Protein AF-A0A6L6BXZ7-F1 (afdb_monomer_lite)

Radius of gyration: 13.86 Å; chains: 1; bounding box: 34×28×35 Å

Secondary structure (DSSP, 8-state):
-----EEEEESS-HHHHHHHHHHHHT---SS--EEGGGSPPPTTPPPPPHHHHTSEEEEEEE-GGG-EEEEEE--GGGT----TTTSEE-

Sequence (90 aa):
MARVNTYLNFMGNAEEAFEFYRSVFGTEYVGEIMRIGDVPAGPGMPELTEVEKRLVMHMALPILAGHVLEGTDMVASMGHEVRIGNNTTI

Foldseek 3Di:
DDDDEKEFEAALCFVVVVVVVCVVQVWDKDDDFDFPLVDDDDPPDDDDDPSNRRWGCWIWTDHPPRYIYMYGYDDVVVVDDDDPPPRIDD

pLDDT: mean 94.59, std 4.83, range [73.94, 98.75]

Structure (mmCIF, N/CA/C/O backbone):
data_AF-A0A6L6BXZ7-F1
#
_entry.id   AF-A0A6L6BXZ7-F1
#
loop_
_atom_site.group_PDB
_atom_site.id
_atom_site.type_symbol
_atom_site.label_atom_id
_atom_site.label_alt_id
_atom_site.label_comp_id
_atom_site.label_asym_id
_atom_site.label_entity_id
_atom_site.label_seq_id
_atom_site.pdbx_PDB_ins_code
_atom_site.Cartn_x
_atom_site.Cartn_y
_atom_site.Cartn_z
_atom_site.occupancy
_atom_site.B_iso_or_equiv
_atom_site.auth_seq_id
_atom_site.auth_comp_id
_atom_site.auth_asym_id
_atom_site.auth_atom_id
_atom_site.pdbx_PDB_model_num
ATOM 1 N N . MET A 1 1 ? -17.131 -12.576 10.951 1.00 73.94 1 MET A N 1
ATOM 2 C CA . MET A 1 1 ? -18.250 -11.799 10.373 1.00 73.94 1 MET A CA 1
ATOM 3 C C . MET A 1 1 ? -17.763 -11.243 9.047 1.00 73.94 1 MET A C 1
ATOM 5 O O . MET A 1 1 ? -16.588 -10.903 8.979 1.00 73.94 1 MET A O 1
ATOM 9 N N . ALA A 1 2 ? -18.582 -11.236 7.997 1.00 84.94 2 ALA A N 1
ATOM 10 C CA . ALA A 1 2 ? -18.164 -10.666 6.716 1.00 84.94 2 ALA A CA 1
ATOM 11 C C . ALA A 1 2 ? -17.938 -9.152 6.865 1.00 84.94 2 ALA A C 1
ATOM 13 O O . ALA A 1 2 ? -18.683 -8.495 7.594 1.00 84.94 2 ALA A O 1
ATOM 14 N N . ARG A 1 3 ? -16.915 -8.619 6.196 1.00 85.50 3 ARG A N 1
ATOM 15 C CA . ARG A 1 3 ? -16.622 -7.183 6.136 1.00 85.50 3 ARG A CA 1
ATOM 16 C C . ARG A 1 3 ? -16.117 -6.812 4.746 1.00 85.50 3 ARG A C 1
ATOM 18 O O . ARG A 1 3 ? -15.651 -7.684 4.017 1.00 85.50 3 ARG A O 1
ATOM 25 N N . VAL A 1 4 ? -16.205 -5.528 4.426 1.00 89.88 4 VAL A N 1
ATOM 26 C CA . VAL A 1 4 ? -15.626 -4.923 3.223 1.00 89.88 4 VAL A CA 1
ATOM 27 C C . VAL A 1 4 ? -14.302 -4.273 3.615 1.00 89.88 4 VAL A C 1
ATOM 29 O O . VAL A 1 4 ? -14.224 -3.663 4.680 1.00 89.88 4 VAL A O 1
ATOM 32 N N . ASN A 1 5 ? -13.286 -4.405 2.767 1.00 94.62 5 ASN A N 1
ATOM 33 C CA . ASN A 1 5 ? -11.994 -3.742 2.925 1.00 94.62 5 ASN A CA 1
ATOM 34 C C . ASN A 1 5 ? -11.800 -2.791 1.741 1.00 94.62 5 ASN A C 1
ATOM 36 O O . ASN A 1 5 ? -12.339 -3.025 0.665 1.00 94.62 5 ASN A O 1
ATOM 40 N N . THR A 1 6 ? -11.043 -1.713 1.927 1.00 96.81 6 THR A N 1
ATOM 41 C CA . THR A 1 6 ? -10.688 -0.828 0.808 1.00 96.81 6 THR A CA 1
ATOM 42 C C . THR A 1 6 ? -9.271 -1.134 0.371 1.00 96.81 6 THR A C 1
ATOM 44 O O . THR A 1 6 ? -8.353 -1.015 1.176 1.00 96.81 6 THR A O 1
ATOM 47 N N . TYR A 1 7 ? -9.099 -1.481 -0.900 1.00 97.81 7 TYR A N 1
ATOM 48 C CA . TYR A 1 7 ? -7.800 -1.767 -1.493 1.00 97.81 7 TYR A CA 1
ATOM 49 C C . TYR A 1 7 ? -7.288 -0.549 -2.263 1.00 97.81 7 TYR A C 1
ATOM 51 O O . TYR A 1 7 ? -7.977 -0.029 -3.143 1.00 97.81 7 TYR A O 1
ATOM 59 N N . LEU A 1 8 ? -6.087 -0.088 -1.937 1.00 98.38 8 LEU A N 1
ATOM 60 C CA . LEU A 1 8 ? -5.452 1.093 -2.506 1.00 98.38 8 LEU A CA 1
ATOM 61 C C . LEU A 1 8 ? -4.274 0.689 -3.394 1.00 98.38 8 LEU A C 1
ATOM 63 O O . LEU A 1 8 ? -3.433 -0.120 -3.002 1.00 98.38 8 LEU A O 1
ATOM 67 N N . ASN A 1 9 ? -4.205 1.287 -4.580 1.00 98.00 9 ASN A N 1
ATOM 68 C CA . ASN A 1 9 ? -3.149 1.023 -5.552 1.00 98.00 9 ASN A CA 1
ATOM 69 C C . ASN A 1 9 ? -2.236 2.248 -5.682 1.00 98.00 9 ASN A C 1
ATOM 71 O O . ASN A 1 9 ? -2.717 3.357 -5.930 1.00 98.00 9 ASN A O 1
ATOM 75 N N . PHE A 1 10 ? -0.929 2.030 -5.550 1.00 98.06 10 PHE A N 1
ATOM 76 C CA . PHE A 1 10 ? 0.111 3.062 -5.558 1.00 98.06 10 PHE A CA 1
ATOM 77 C C . PHE A 1 10 ? 1.133 2.846 -6.678 1.00 98.06 10 PHE A C 1
ATOM 79 O O . PHE A 1 10 ? 1.166 1.791 -7.308 1.00 98.06 10 PHE A O 1
ATOM 86 N N . MET A 1 11 ? 1.972 3.855 -6.931 1.00 96.50 11 MET A N 1
ATOM 87 C CA . MET A 1 11 ? 3.111 3.758 -7.855 1.00 96.50 11 MET A CA 1
ATOM 88 C C . MET A 1 11 ? 4.427 3.795 -7.075 1.00 96.50 11 MET A C 1
ATOM 90 O O . MET A 1 11 ? 5.176 4.767 -7.149 1.00 96.50 11 MET A O 1
ATOM 94 N N . GLY A 1 12 ? 4.702 2.731 -6.320 1.00 96.50 12 GLY A N 1
ATOM 95 C CA . GLY A 1 12 ? 5.965 2.544 -5.601 1.00 96.50 12 GLY A CA 1
ATOM 96 C C . GLY A 1 12 ? 6.076 3.276 -4.269 1.00 96.50 12 GLY A C 1
ATOM 97 O O . GLY A 1 12 ? 7.180 3.417 -3.751 1.00 96.50 12 GLY A O 1
ATOM 98 N N . ASN A 1 13 ? 4.958 3.752 -3.727 1.00 97.38 13 ASN A N 1
ATOM 99 C CA . ASN A 1 13 ? 4.904 4.490 -2.470 1.00 97.38 13 ASN A CA 1
ATOM 100 C C . ASN A 1 13 ? 3.820 3.980 -1.505 1.00 97.38 13 ASN A C 1
ATOM 102 O O . ASN A 1 13 ? 3.437 4.707 -0.587 1.00 97.38 13 ASN A O 1
ATOM 106 N N . ALA A 1 14 ? 3.340 2.740 -1.674 1.00 98.38 14 ALA A N 1
ATOM 107 C CA . ALA A 1 14 ? 2.363 2.140 -0.766 1.00 98.38 14 ALA A CA 1
ATOM 108 C C . ALA A 1 14 ? 2.866 2.099 0.684 1.00 98.38 14 ALA A C 1
ATOM 110 O O . ALA A 1 14 ? 2.157 2.529 1.589 1.00 98.38 14 ALA A O 1
ATOM 111 N N . GLU A 1 15 ? 4.097 1.635 0.912 1.00 98.19 15 GLU A N 1
ATOM 112 C CA . GLU A 1 15 ? 4.660 1.514 2.263 1.00 98.19 15 GLU A CA 1
ATOM 113 C C . GLU A 1 15 ? 4.828 2.871 2.957 1.00 98.19 15 GLU A C 1
ATOM 115 O O . GLU A 1 15 ? 4.485 3.000 4.128 1.00 98.19 15 GLU A O 1
ATOM 120 N N . GLU A 1 16 ? 5.280 3.905 2.238 1.00 98.50 16 GLU A N 1
ATOM 121 C CA . GLU A 1 16 ? 5.381 5.270 2.776 1.00 98.50 16 GLU A CA 1
ATOM 122 C C . GLU A 1 16 ? 4.000 5.806 3.184 1.00 98.50 16 GLU A C 1
ATOM 124 O O . GLU A 1 16 ? 3.825 6.333 4.286 1.00 98.50 16 GLU A O 1
ATOM 129 N N . ALA A 1 17 ? 2.999 5.630 2.315 1.00 98.50 17 ALA A N 1
ATOM 130 C CA . ALA A 1 17 ? 1.633 6.051 2.591 1.00 98.50 17 ALA A CA 1
ATOM 131 C C . ALA A 1 17 ? 1.047 5.309 3.801 1.00 98.50 17 ALA A C 1
ATOM 133 O O . ALA A 1 17 ? 0.427 5.923 4.670 1.00 98.50 17 ALA A O 1
ATOM 134 N N . PHE A 1 18 ? 1.270 3.999 3.885 1.00 98.56 18 PHE A N 1
ATOM 135 C CA . PHE A 1 18 ? 0.772 3.177 4.979 1.00 98.56 18 PHE A CA 1
ATOM 136 C C . PHE A 1 18 ? 1.493 3.438 6.297 1.00 98.56 18 PHE A C 1
ATOM 138 O O . PHE A 1 18 ? 0.831 3.397 7.329 1.00 98.56 18 PHE A O 1
ATOM 145 N N . GLU A 1 19 ? 2.780 3.783 6.289 1.00 98.56 19 GLU A N 1
ATOM 146 C CA . GLU A 1 19 ? 3.477 4.195 7.508 1.00 98.56 19 GLU A CA 1
ATOM 147 C C . GLU A 1 19 ? 2.905 5.515 8.038 1.00 98.56 19 GLU A C 1
ATOM 149 O O . GLU A 1 19 ? 2.648 5.658 9.236 1.00 98.56 19 GLU A O 1
ATOM 154 N N . PHE A 1 20 ? 2.579 6.451 7.141 1.00 98.75 20 PHE A N 1
ATOM 155 C CA . PHE A 1 20 ? 1.838 7.647 7.524 1.00 98.75 20 PHE A CA 1
ATOM 156 C C . PHE A 1 20 ? 0.452 7.300 8.095 1.00 98.75 20 PHE A C 1
ATOM 158 O O . PHE A 1 20 ? 0.118 7.756 9.190 1.00 98.75 20 PHE A O 1
ATOM 165 N N . TYR A 1 21 ? -0.342 6.457 7.425 1.00 98.44 21 TYR A N 1
ATOM 166 C CA . TYR A 1 21 ? -1.665 6.050 7.923 1.00 98.44 21 TYR A CA 1
ATOM 167 C C . TYR A 1 21 ? -1.576 5.356 9.281 1.00 98.44 21 TYR A C 1
ATOM 169 O O . TYR A 1 21 ? -2.347 5.671 10.186 1.00 98.44 21 TYR A O 1
ATOM 177 N N . ARG A 1 22 ? -0.602 4.464 9.454 1.00 98.31 22 ARG A N 1
ATOM 178 C CA . ARG A 1 22 ? -0.314 3.773 10.708 1.00 98.31 22 ARG A CA 1
ATOM 179 C C . ARG A 1 22 ? -0.026 4.771 11.826 1.00 98.31 22 ARG A C 1
ATOM 181 O O . ARG A 1 22 ? -0.622 4.662 12.894 1.00 98.31 22 ARG A O 1
ATOM 188 N N . SER A 1 23 ? 0.798 5.788 11.564 1.00 98.31 23 SER A N 1
ATOM 189 C CA . SER A 1 23 ? 1.095 6.846 12.540 1.00 98.31 23 SER A CA 1
ATOM 190 C C . SER A 1 23 ? -0.141 7.667 12.939 1.00 98.31 23 SER A C 1
ATOM 192 O O . SER A 1 23 ? -0.255 8.090 14.088 1.00 98.31 23 SER A O 1
ATOM 194 N N . VAL A 1 24 ? -1.087 7.861 12.013 1.00 98.38 24 VAL A N 1
ATOM 195 C CA . VAL A 1 24 ? -2.324 8.620 12.249 1.00 98.38 24 VAL A CA 1
ATOM 196 C C . VAL A 1 24 ? -3.353 7.795 13.022 1.00 98.38 24 VAL A C 1
ATOM 198 O O . VAL A 1 24 ? -3.984 8.311 13.943 1.00 98.38 24 VAL A O 1
ATOM 201 N N . PHE A 1 25 ? -3.542 6.526 12.655 1.00 97.94 25 PHE A N 1
ATOM 202 C CA . PHE A 1 25 ? -4.540 5.652 13.277 1.00 97.94 25 PHE A CA 1
ATOM 203 C C . PHE A 1 25 ? -4.039 4.966 14.553 1.00 97.94 25 PHE A C 1
ATOM 205 O O . PHE A 1 25 ? -4.861 4.510 15.348 1.00 97.94 25 PHE A O 1
ATOM 212 N N . GLY A 1 26 ? -2.723 4.907 14.773 1.00 97.56 26 GLY A N 1
ATOM 213 C CA . GLY A 1 26 ? -2.119 4.285 15.954 1.00 97.56 26 GLY A CA 1
ATOM 214 C C . GLY A 1 26 ? -2.344 2.773 16.024 1.00 97.56 26 GLY A C 1
ATOM 215 O O . GLY A 1 26 ? -2.450 2.215 17.115 1.00 97.56 26 GLY A O 1
ATOM 216 N N . THR A 1 27 ? -2.485 2.122 14.870 1.00 97.31 27 THR A N 1
ATOM 217 C CA . THR A 1 27 ? -2.702 0.677 14.734 1.00 97.31 27 THR A CA 1
ATOM 218 C C . THR A 1 27 ? -1.450 -0.021 14.206 1.00 97.31 27 THR A C 1
ATOM 220 O O . THR A 1 27 ? -0.454 0.617 13.878 1.00 97.31 27 THR A O 1
ATOM 223 N N . GLU A 1 28 ? -1.484 -1.350 14.147 1.00 97.81 28 GLU A N 1
ATOM 224 C CA . GLU A 1 28 ? -0.386 -2.177 13.642 1.00 97.81 28 GLU A CA 1
ATOM 225 C C . GLU A 1 28 ? -0.810 -2.917 12.374 1.00 97.81 28 GLU A C 1
ATOM 227 O O . GLU A 1 28 ? -1.996 -3.203 12.183 1.00 97.81 28 GLU A O 1
ATOM 232 N N . TYR A 1 29 ? 0.157 -3.249 11.517 1.00 98.19 29 TYR A N 1
ATOM 233 C CA . TYR A 1 29 ? -0.116 -4.038 10.319 1.00 98.19 29 TYR A CA 1
ATOM 234 C C . TYR A 1 29 ? -0.658 -5.427 10.666 1.00 98.19 29 TYR A C 1
ATOM 236 O O . TYR A 1 29 ? -0.282 -6.051 11.662 1.00 98.19 29 TYR A O 1
ATOM 244 N N . VAL A 1 30 ? -1.540 -5.936 9.806 1.00 96.81 30 VAL A N 1
ATOM 245 C CA . VAL A 1 30 ? -1.965 -7.334 9.857 1.00 96.81 30 VAL A CA 1
ATOM 246 C C . VAL A 1 30 ? -0.907 -8.177 9.154 1.00 96.81 30 VAL A C 1
ATOM 248 O O . VAL A 1 30 ? -0.914 -8.300 7.933 1.00 96.81 30 VAL A O 1
ATOM 251 N N . GLY A 1 31 ? -0.015 -8.775 9.940 1.00 95.75 31 GLY A N 1
ATOM 252 C CA . GLY A 1 31 ? 1.065 -9.613 9.419 1.00 95.75 31 GLY A CA 1
ATOM 253 C C . GLY A 1 31 ? 2.223 -8.806 8.830 1.00 95.75 31 GLY A C 1
ATOM 254 O O . GLY A 1 31 ? 2.402 -7.628 9.133 1.00 95.75 31 GLY A O 1
ATOM 255 N N . GLU A 1 32 ? 3.038 -9.479 8.023 1.00 96.44 32 GLU A N 1
ATOM 256 C CA . GLU A 1 32 ? 4.215 -8.893 7.382 1.00 96.44 32 GLU A CA 1
ATOM 257 C C . GLU A 1 32 ? 3.854 -8.228 6.046 1.00 96.44 32 GLU A C 1
ATOM 259 O O . GLU A 1 32 ? 2.894 -8.614 5.375 1.00 96.44 32 GLU A O 1
ATOM 264 N N . ILE A 1 33 ? 4.646 -7.231 5.645 1.00 97.75 33 ILE A N 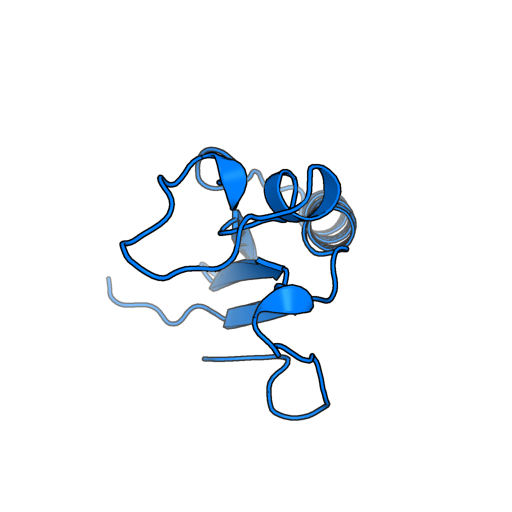1
ATOM 265 C CA . ILE A 1 33 ? 4.537 -6.618 4.317 1.00 97.75 33 ILE A CA 1
ATOM 266 C C . ILE A 1 33 ? 5.052 -7.626 3.294 1.00 97.75 33 ILE A C 1
ATOM 268 O O . ILE A 1 33 ? 6.243 -7.931 3.280 1.00 97.75 33 ILE A O 1
ATOM 272 N N . MET A 1 34 ? 4.172 -8.104 2.416 1.00 97.94 34 MET A N 1
ATOM 273 C CA . MET A 1 34 ? 4.568 -8.996 1.331 1.00 97.94 34 MET A CA 1
ATOM 274 C C . MET A 1 34 ? 5.141 -8.179 0.176 1.00 97.94 34 MET A C 1
ATOM 276 O O . MET A 1 34 ? 4.512 -7.216 -0.273 1.00 97.94 34 MET A O 1
ATOM 280 N N . ARG A 1 35 ? 6.309 -8.567 -0.335 1.00 97.56 35 ARG A N 1
ATOM 281 C CA . ARG A 1 35 ? 6.973 -7.921 -1.471 1.00 97.56 35 ARG A CA 1
ATOM 282 C C . ARG A 1 35 ? 6.726 -8.687 -2.757 1.00 97.56 35 ARG A C 1
ATOM 284 O O . ARG A 1 35 ? 6.552 -9.902 -2.751 1.00 97.56 35 ARG A O 1
ATOM 291 N N . ILE A 1 36 ? 6.766 -7.981 -3.885 1.00 95.62 36 ILE A N 1
ATOM 292 C CA . ILE A 1 36 ? 6.648 -8.618 -5.204 1.00 95.62 36 ILE A CA 1
ATOM 293 C C . ILE A 1 36 ? 7.773 -9.651 -5.405 1.00 95.62 36 ILE A C 1
ATOM 295 O O . ILE A 1 36 ? 7.538 -10.719 -5.962 1.00 95.62 36 ILE A O 1
ATOM 299 N N . GLY A 1 37 ? 8.983 -9.363 -4.914 1.00 94.88 37 GLY A N 1
ATOM 300 C CA . GLY A 1 37 ? 10.133 -10.263 -5.010 1.00 94.88 37 GLY A CA 1
ATOM 301 C C . GLY A 1 37 ? 10.044 -11.534 -4.158 1.00 94.88 37 GLY A C 1
ATOM 302 O O . GLY A 1 37 ? 10.817 -12.457 -4.404 1.00 94.88 37 GLY A O 1
ATOM 303 N N . ASP A 1 38 ? 9.114 -11.606 -3.199 1.00 93.88 38 ASP A N 1
ATOM 304 C CA . ASP A 1 38 ? 8.925 -12.796 -2.356 1.00 93.88 38 ASP A CA 1
ATOM 305 C C . ASP A 1 38 ? 8.211 -13.923 -3.116 1.00 93.88 38 ASP A C 1
ATOM 307 O O . ASP A 1 38 ? 8.271 -15.092 -2.724 1.00 93.88 38 ASP A O 1
ATOM 311 N N . VAL A 1 39 ? 7.537 -13.587 -4.222 1.00 89.12 39 VAL A N 1
ATOM 312 C CA . VAL A 1 39 ? 6.806 -14.545 -5.050 1.00 89.12 39 VAL A CA 1
ATOM 313 C C . VAL A 1 39 ? 7.658 -14.961 -6.252 1.00 89.12 39 VAL A C 1
ATOM 315 O O . VAL A 1 39 ? 8.139 -14.105 -6.997 1.00 89.12 39 VAL A O 1
ATOM 318 N N . PRO A 1 40 ? 7.832 -16.275 -6.498 1.00 86.69 40 PRO A N 1
ATOM 319 C CA . PRO A 1 40 ? 8.536 -16.755 -7.679 1.0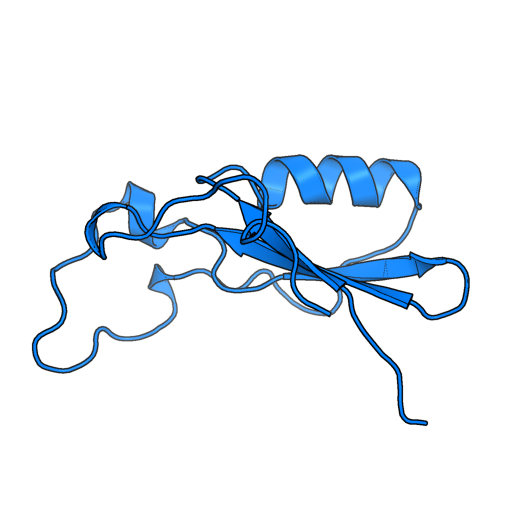0 86.69 40 PRO A CA 1
ATOM 320 C C . PRO A 1 40 ? 7.891 -16.250 -8.973 1.00 86.69 40 PRO A C 1
ATOM 322 O O . PRO A 1 40 ? 6.669 -16.299 -9.131 1.00 86.69 40 PRO A O 1
ATOM 325 N N . ALA A 1 41 ? 8.717 -15.829 -9.931 1.00 84.50 41 ALA A N 1
ATOM 326 C CA . ALA A 1 41 ? 8.234 -15.438 -11.249 1.00 84.50 41 ALA A CA 1
ATOM 327 C C . A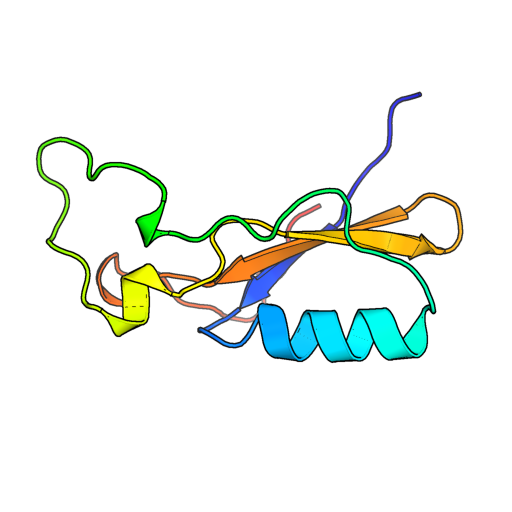LA A 1 41 ? 7.538 -16.620 -11.949 1.00 84.50 41 ALA A C 1
ATOM 329 O O . ALA A 1 41 ? 8.072 -17.731 -12.020 1.00 84.50 41 ALA A O 1
ATOM 330 N N . GLY A 1 42 ? 6.338 -16.373 -12.479 1.00 83.38 42 GLY A N 1
ATOM 331 C CA . GLY A 1 42 ? 5.604 -17.352 -13.277 1.00 83.38 42 GLY A CA 1
ATOM 332 C C . GLY A 1 42 ? 6.244 -17.582 -14.657 1.00 83.38 42 GLY A C 1
ATOM 333 O O . GLY A 1 42 ? 6.967 -16.714 -15.156 1.00 83.38 42 GLY A O 1
ATOM 334 N N . PRO A 1 43 ? 5.970 -18.721 -15.321 1.00 86.12 43 PRO A N 1
ATOM 335 C CA . PRO A 1 43 ? 6.464 -18.980 -16.672 1.00 86.12 43 PRO A CA 1
ATOM 336 C C . PRO A 1 43 ? 6.052 -17.872 -17.651 1.00 86.12 43 PRO A C 1
ATOM 338 O O . PRO A 1 43 ? 4.870 -17.558 -17.770 1.00 86.12 43 PRO A O 1
ATOM 341 N N . GLY A 1 44 ? 7.020 -17.297 -18.370 1.00 82.62 44 GLY A N 1
ATOM 342 C CA . GLY A 1 44 ? 6.775 -16.248 -19.367 1.00 82.62 44 GLY A CA 1
ATOM 343 C C . GLY A 1 44 ? 6.617 -14.830 -18.807 1.00 82.62 44 GLY A C 1
ATOM 344 O O . GLY A 1 44 ? 6.373 -13.913 -19.588 1.00 82.62 44 GLY A O 1
ATOM 345 N N . MET A 1 45 ? 6.775 -14.632 -17.494 1.00 82.19 45 MET A N 1
ATOM 346 C CA . MET A 1 45 ? 6.819 -13.290 -16.911 1.00 82.19 45 MET A CA 1
ATOM 347 C C . MET A 1 45 ? 8.155 -12.593 -17.212 1.00 82.19 45 MET A C 1
ATOM 349 O O . MET A 1 45 ? 9.194 -13.260 -17.244 1.00 82.19 45 MET A O 1
ATOM 353 N N . PRO A 1 46 ? 8.150 -11.262 -17.416 1.00 83.75 46 PRO A N 1
ATOM 354 C CA . PRO A 1 46 ? 9.381 -10.492 -17.532 1.00 83.75 46 PRO A CA 1
ATOM 355 C C . PRO A 1 46 ? 10.196 -10.569 -16.235 1.00 83.75 46 PRO A C 1
ATOM 357 O O . PRO A 1 46 ? 9.649 -10.711 -15.140 1.00 83.75 46 PRO A O 1
ATOM 360 N N . GLU A 1 47 ? 11.519 -10.464 -16.363 1.00 88.62 47 GLU A N 1
ATOM 361 C CA . GLU A 1 47 ? 12.397 -10.360 -15.202 1.00 88.62 47 GLU A CA 1
ATOM 362 C C . GLU A 1 47 ? 12.177 -9.013 -14.506 1.00 88.62 47 GLU A C 1
ATOM 364 O O . GLU A 1 47 ? 12.243 -7.956 -15.134 1.00 88.62 47 GLU A O 1
ATOM 369 N N . LEU A 1 48 ? 11.915 -9.065 -13.201 1.00 91.88 48 LEU A N 1
ATOM 370 C CA . LEU A 1 48 ? 11.715 -7.876 -12.384 1.00 91.88 48 LEU A CA 1
ATOM 371 C C . LEU A 1 48 ? 13.052 -7.246 -12.005 1.00 91.88 48 LEU A C 1
ATOM 373 O O . LEU A 1 48 ? 13.990 -7.934 -11.592 1.00 91.88 48 LEU A O 1
ATOM 377 N N . THR A 1 49 ? 13.109 -5.920 -12.057 1.00 94.12 49 THR A N 1
ATOM 378 C CA . THR A 1 49 ? 14.255 -5.164 -11.544 1.00 94.12 49 THR A CA 1
ATOM 379 C C . THR A 1 49 ? 14.362 -5.274 -10.018 1.00 94.12 49 THR A C 1
ATOM 381 O O . THR A 1 49 ? 13.386 -5.541 -9.319 1.00 94.12 49 THR A O 1
ATOM 384 N N . GLU A 1 50 ? 15.540 -4.984 -9.457 1.00 94.38 50 GLU A N 1
ATOM 385 C CA . GLU A 1 50 ? 15.723 -4.931 -7.996 1.00 94.38 50 GLU A CA 1
ATOM 386 C C . GLU A 1 50 ? 14.813 -3.900 -7.312 1.00 94.38 50 GLU A C 1
ATOM 388 O O . GLU A 1 50 ? 14.463 -4.058 -6.144 1.00 94.38 50 GLU A O 1
ATOM 393 N N . VAL A 1 51 ? 14.431 -2.835 -8.024 1.00 94.88 51 VAL A N 1
ATOM 394 C CA . VAL A 1 51 ? 13.457 -1.853 -7.530 1.00 94.88 51 VAL A CA 1
ATOM 395 C C . VAL A 1 51 ? 12.071 -2.485 -7.459 1.00 94.88 51 VAL A C 1
ATOM 397 O O . VAL A 1 51 ? 11.427 -2.408 -6.418 1.00 94.88 51 VAL A O 1
ATOM 400 N N . GLU A 1 52 ? 11.644 -3.164 -8.523 1.00 95.56 52 GLU A N 1
ATOM 401 C CA . GLU A 1 52 ? 10.327 -3.802 -8.590 1.00 95.56 52 GLU A CA 1
ATOM 402 C C . GLU A 1 52 ? 10.172 -4.942 -7.587 1.00 95.56 52 GLU A C 1
ATOM 404 O O . GLU A 1 52 ? 9.112 -5.092 -6.992 1.00 95.56 52 GLU A O 1
ATOM 409 N N . LYS A 1 53 ? 11.245 -5.689 -7.312 1.00 95.88 53 LYS A N 1
ATOM 410 C CA . LYS A 1 53 ? 11.244 -6.729 -6.273 1.00 95.88 53 LYS A CA 1
ATOM 411 C C . LYS A 1 53 ? 10.949 -6.183 -4.873 1.00 95.88 53 LYS A C 1
ATOM 413 O O . LYS A 1 53 ? 10.423 -6.925 -4.050 1.00 95.88 53 LYS A O 1
ATOM 418 N N . ARG A 1 54 ? 11.265 -4.911 -4.593 1.00 97.19 54 ARG A N 1
ATOM 419 C CA . ARG A 1 54 ? 11.004 -4.260 -3.293 1.00 97.19 54 ARG A CA 1
ATOM 420 C C . ARG A 1 54 ? 9.623 -3.611 -3.189 1.00 97.19 54 ARG A C 1
ATOM 422 O O . ARG A 1 54 ? 9.258 -3.163 -2.101 1.00 97.19 54 ARG A O 1
ATOM 429 N N . LEU A 1 55 ? 8.867 -3.553 -4.283 1.00 97.81 55 LEU A N 1
ATOM 430 C CA . LEU A 1 55 ? 7.508 -3.017 -4.280 1.00 97.81 55 LEU A CA 1
ATOM 431 C C . LEU A 1 55 ? 6.601 -3.846 -3.370 1.00 97.81 55 LEU A C 1
ATOM 433 O O . LEU A 1 55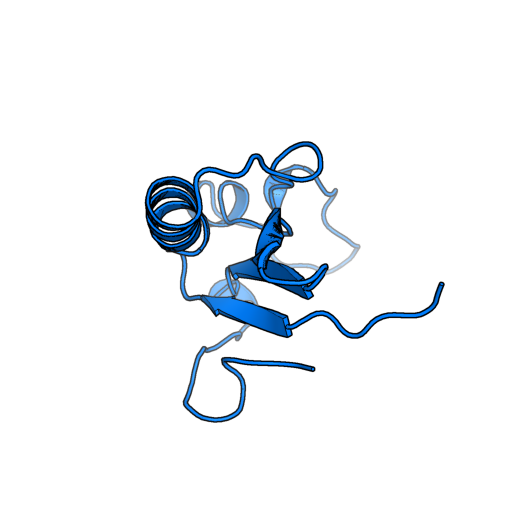 ? 6.784 -5.061 -3.225 1.00 97.81 55 LEU A O 1
ATOM 437 N N . VAL A 1 56 ? 5.625 -3.185 -2.749 1.00 98.38 56 VAL A N 1
ATOM 438 C CA . VAL A 1 56 ? 4.631 -3.856 -1.912 1.00 98.38 56 VAL A CA 1
ATOM 439 C C . VAL A 1 56 ? 3.707 -4.677 -2.803 1.00 98.38 56 VAL A C 1
ATOM 441 O O . VAL A 1 56 ? 2.987 -4.131 -3.630 1.00 98.38 56 VAL A O 1
ATOM 444 N N . MET A 1 57 ? 3.671 -5.991 -2.606 1.00 97.25 57 MET A N 1
ATOM 445 C CA . MET A 1 57 ? 2.634 -6.837 -3.193 1.00 97.25 57 MET A CA 1
ATOM 446 C C . MET A 1 57 ? 1.332 -6.707 -2.407 1.00 97.25 57 MET A C 1
ATOM 448 O O . MET A 1 57 ? 0.266 -6.533 -2.996 1.00 97.25 57 MET A O 1
ATOM 452 N N . HIS A 1 58 ? 1.416 -6.781 -1.080 1.00 97.94 58 HIS A N 1
ATOM 453 C CA . HIS A 1 58 ? 0.261 -6.662 -0.206 1.00 97.94 58 HIS A CA 1
ATOM 454 C C . HIS A 1 58 ? 0.673 -6.190 1.184 1.00 97.94 58 HIS A C 1
ATOM 456 O O . HI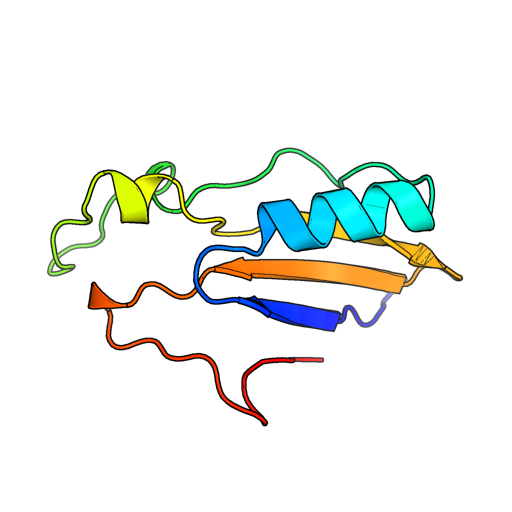S A 1 58 ? 1.646 -6.680 1.761 1.00 97.94 58 HIS A O 1
ATOM 462 N N . MET A 1 59 ? -0.129 -5.297 1.745 1.00 98.19 59 MET A N 1
ATOM 463 C CA . MET A 1 59 ? -0.113 -4.951 3.158 1.00 98.19 59 MET A CA 1
ATOM 464 C C . MET A 1 59 ? -1.525 -4.613 3.622 1.00 98.19 59 MET A C 1
ATOM 466 O O . MET A 1 59 ? -2.357 -4.192 2.819 1.00 98.19 59 MET A O 1
ATOM 470 N N . ALA A 1 60 ? -1.785 -4.776 4.915 1.00 98.19 60 ALA A N 1
ATOM 471 C CA . ALA A 1 60 ? -3.095 -4.545 5.502 1.00 98.19 60 ALA A CA 1
ATOM 472 C C . ALA A 1 60 ? -2.967 -3.787 6.827 1.00 98.19 60 ALA A C 1
ATOM 474 O O . ALA A 1 60 ? -2.168 -4.151 7.688 1.00 98.19 60 ALA A O 1
ATOM 475 N N . LEU A 1 61 ? -3.774 -2.743 6.998 1.00 98.50 61 LEU A N 1
ATOM 476 C CA . LEU A 1 61 ? -3.781 -1.869 8.165 1.00 98.50 61 LEU A CA 1
ATOM 477 C C . LEU A 1 61 ? -5.218 -1.705 8.685 1.00 98.50 61 LEU A C 1
ATOM 479 O O . LEU A 1 61 ? -6.061 -1.121 7.995 1.00 98.50 61 LEU A O 1
ATOM 483 N N . PRO A 1 62 ? -5.531 -2.190 9.898 1.00 97.31 62 PRO A N 1
ATOM 484 C CA . PRO A 1 62 ? -6.787 -1.882 10.562 1.00 97.31 62 PRO A CA 1
ATOM 485 C C . PRO A 1 62 ? -6.876 -0.394 10.851 1.00 97.31 62 PRO A C 1
ATOM 487 O O . PRO A 1 62 ? -5.915 0.212 11.316 1.00 97.31 62 PRO A O 1
ATOM 490 N N . ILE A 1 63 ? -8.042 0.185 10.601 1.00 96.19 63 ILE A N 1
ATOM 491 C CA . ILE A 1 63 ? -8.327 1.577 10.935 1.00 96.19 63 ILE A CA 1
ATOM 492 C C . ILE A 1 63 ? -9.518 1.627 11.904 1.00 96.19 63 ILE A C 1
ATOM 494 O O . ILE A 1 63 ? -9.598 0.852 12.857 1.00 96.19 63 ILE A O 1
ATOM 498 N N . LEU A 1 64 ? -10.456 2.545 11.695 1.00 94.38 64 LEU A N 1
ATOM 499 C CA . LEU A 1 64 ? -11.611 2.749 12.557 1.00 94.38 64 LEU A CA 1
ATOM 500 C C . LEU A 1 64 ? -12.736 1.737 12.287 1.00 94.38 64 LEU A C 1
ATOM 502 O O . LEU A 1 64 ? -12.922 1.262 11.168 1.00 94.38 64 LEU A O 1
ATOM 506 N N . ALA A 1 65 ? -13.525 1.451 13.327 1.00 93.50 65 ALA A N 1
ATOM 507 C CA . ALA A 1 65 ? -14.782 0.695 13.252 1.00 93.50 65 ALA A CA 1
ATOM 508 C C . ALA A 1 65 ? -14.691 -0.686 12.560 1.00 93.50 65 ALA A C 1
ATOM 510 O O . ALA A 1 65 ? -15.656 -1.153 11.959 1.00 93.50 65 ALA A O 1
ATOM 511 N N . GLY A 1 66 ? -13.537 -1.357 12.660 1.00 91.69 66 GLY A N 1
ATOM 512 C CA . GLY A 1 66 ? -13.322 -2.694 12.092 1.00 91.69 66 GLY A CA 1
ATOM 513 C C . GLY A 1 66 ? -13.008 -2.721 10.591 1.00 91.69 66 GLY A C 1
ATOM 514 O O . GLY A 1 66 ? -12.835 -3.815 10.039 1.00 91.69 66 GLY A O 1
ATOM 515 N N . HIS A 1 67 ? -12.898 -1.551 9.950 1.00 95.44 67 HIS A N 1
ATOM 516 C CA . HIS A 1 67 ? -12.463 -1.412 8.559 1.00 95.44 67 HIS A CA 1
ATOM 517 C C . HIS A 1 67 ? -10.958 -1.651 8.427 1.00 95.44 67 HIS A C 1
ATOM 519 O O . HIS A 1 67 ? -10.187 -1.335 9.337 1.00 95.44 67 HIS A O 1
ATOM 525 N N . VAL A 1 68 ? -10.537 -2.198 7.289 1.00 96.94 68 VAL A N 1
ATOM 526 C CA . VAL A 1 68 ? -9.122 -2.404 6.961 1.00 96.94 68 VAL A CA 1
ATOM 527 C C . VAL A 1 68 ? -8.819 -1.752 5.624 1.00 96.94 68 VAL A C 1
ATOM 529 O O . VAL A 1 68 ? -9.551 -1.933 4.647 1.00 96.94 68 VAL A O 1
ATOM 532 N N . LEU A 1 69 ? -7.733 -0.984 5.610 1.00 97.88 69 LEU A N 1
ATOM 533 C CA . LEU A 1 69 ? -7.087 -0.551 4.384 1.00 97.88 69 LEU A CA 1
ATOM 534 C C . LEU A 1 69 ? -6.109 -1.632 3.951 1.00 97.88 69 LEU A C 1
ATOM 536 O O . LEU A 1 69 ? -5.326 -2.124 4.759 1.00 97.88 69 LEU A O 1
ATOM 540 N N . GLU A 1 70 ? -6.148 -1.977 2.679 1.00 98.19 70 GLU A N 1
ATOM 541 C CA . GLU A 1 70 ? -5.208 -2.887 2.040 1.00 98.19 70 GLU A CA 1
ATOM 542 C C . GLU A 1 70 ? -4.486 -2.137 0.926 1.00 98.19 70 GLU A C 1
ATOM 544 O O . GLU A 1 70 ? -5.021 -1.168 0.382 1.00 98.19 70 GLU A O 1
ATOM 549 N N . GLY A 1 71 ? -3.247 -2.515 0.634 1.00 98.06 71 GLY A N 1
ATOM 550 C CA . GLY A 1 71 ? -2.384 -1.736 -0.247 1.00 98.06 71 GLY A CA 1
ATOM 551 C C . GLY A 1 71 ? -1.475 -2.591 -1.113 1.00 98.06 71 GLY A C 1
ATOM 552 O O . GLY A 1 71 ? -0.996 -3.637 -0.675 1.00 98.06 71 GLY A O 1
ATOM 553 N N . THR A 1 72 ? -1.223 -2.125 -2.335 1.00 98.31 72 THR A N 1
ATOM 554 C CA . THR A 1 72 ? -0.213 -2.674 -3.250 1.00 98.31 72 THR A CA 1
ATOM 555 C C . THR A 1 72 ? 0.437 -1.564 -4.067 1.00 98.31 72 THR A C 1
ATOM 557 O O . THR A 1 72 ? -0.159 -0.509 -4.307 1.00 98.31 72 THR A O 1
ATOM 560 N N . ASP A 1 73 ? 1.646 -1.835 -4.536 1.00 98.06 73 ASP A N 1
ATOM 561 C CA . ASP A 1 73 ? 2.327 -1.062 -5.555 1.00 98.06 73 ASP A CA 1
ATOM 562 C C . ASP A 1 73 ? 2.157 -1.718 -6.928 1.00 98.06 73 ASP A C 1
ATOM 564 O O . ASP A 1 73 ? 2.368 -2.915 -7.129 1.00 98.06 73 ASP A O 1
ATOM 568 N N . MET A 1 74 ? 1.815 -0.897 -7.911 1.00 96.06 74 MET A N 1
ATOM 569 C CA . MET A 1 74 ? 1.705 -1.301 -9.303 1.00 96.06 74 MET A CA 1
ATOM 570 C C . MET A 1 74 ? 3.090 -1.446 -9.949 1.00 96.06 74 MET A C 1
ATOM 572 O O . MET A 1 74 ? 3.969 -0.599 -9.785 1.00 96.06 74 MET A O 1
ATOM 576 N N . VAL A 1 75 ? 3.274 -2.518 -10.725 1.00 94.44 75 VAL A N 1
ATOM 577 C CA . VAL A 1 75 ? 4.540 -2.849 -11.391 1.00 94.44 75 VAL A CA 1
ATOM 578 C C . VAL A 1 75 ? 4.551 -2.278 -12.809 1.00 94.44 75 VAL A C 1
ATOM 580 O O . VAL A 1 75 ? 3.885 -2.789 -13.711 1.00 94.44 75 VAL A O 1
ATOM 583 N N . ALA A 1 76 ? 5.323 -1.211 -13.022 1.00 92.50 76 ALA A N 1
ATOM 584 C CA . ALA A 1 76 ? 5.350 -0.488 -14.293 1.00 92.50 76 ALA A CA 1
ATOM 585 C C . ALA A 1 76 ? 5.810 -1.356 -15.482 1.00 92.50 76 ALA A C 1
ATOM 587 O O . ALA A 1 76 ? 5.237 -1.244 -16.565 1.00 92.50 76 ALA A O 1
ATOM 588 N N . SER A 1 77 ? 6.788 -2.259 -15.301 1.00 91.12 77 SER A N 1
ATOM 589 C CA . SER A 1 77 ? 7.224 -3.175 -16.375 1.00 91.12 77 SER A CA 1
ATOM 590 C C . SER A 1 77 ? 6.140 -4.158 -16.825 1.00 91.12 77 SER A C 1
ATOM 592 O O . SER A 1 77 ? 6.190 -4.650 -17.951 1.00 91.12 77 SER A O 1
ATOM 594 N N . MET A 1 78 ? 5.128 -4.401 -15.987 1.00 90.25 78 MET A N 1
ATOM 595 C CA . MET A 1 78 ? 3.950 -5.204 -16.326 1.00 90.25 78 MET A CA 1
ATOM 596 C C . MET A 1 78 ? 2.850 -4.380 -17.017 1.00 90.25 78 MET A C 1
ATOM 598 O O . MET A 1 78 ? 1.755 -4.883 -17.259 1.00 90.25 78 MET A O 1
ATOM 602 N N . GLY A 1 79 ? 3.121 -3.111 -17.342 1.00 92.38 79 GLY A N 1
ATOM 603 C CA . GLY A 1 79 ? 2.163 -2.202 -17.970 1.00 92.38 79 GLY A CA 1
ATOM 604 C C . GLY A 1 79 ? 1.108 -1.660 -17.008 1.00 92.38 79 GLY A C 1
ATOM 605 O O . GLY A 1 79 ? 0.090 -1.135 -17.458 1.00 92.38 79 GLY A O 1
ATOM 606 N N . HIS A 1 80 ? 1.315 -1.798 -15.696 1.00 94.25 80 HIS A N 1
ATOM 607 C CA . HIS A 1 80 ? 0.399 -1.239 -14.713 1.00 94.25 80 HIS A CA 1
ATOM 608 C C . HIS A 1 80 ? 0.575 0.278 -14.599 1.00 94.25 80 HIS A C 1
ATOM 610 O O . HIS A 1 80 ? 1.681 0.812 -14.681 1.00 94.25 80 HIS A O 1
ATOM 616 N N . GLU A 1 81 ? -0.533 0.963 -14.342 1.00 95.50 81 GLU A N 1
ATOM 617 C CA . GLU A 1 81 ? -0.578 2.400 -14.100 1.00 95.50 81 GLU A CA 1
ATOM 618 C C . GLU A 1 81 ? -1.604 2.708 -13.009 1.00 95.50 81 GLU A C 1
ATOM 620 O O . GLU A 1 81 ? -2.653 2.062 -12.929 1.00 95.50 81 GLU A O 1
ATOM 625 N N . VAL A 1 82 ? -1.332 3.724 -12.191 1.00 95.50 82 VAL A N 1
ATOM 626 C CA . VAL A 1 82 ? -2.327 4.291 -11.275 1.00 95.50 82 VAL A CA 1
ATOM 627 C C . VAL A 1 82 ? -2.910 5.556 -11.888 1.00 95.50 82 VAL A C 1
ATOM 629 O O . VAL A 1 82 ? -2.192 6.479 -12.267 1.00 95.50 82 VAL A O 1
ATOM 632 N N . ARG A 1 83 ? -4.237 5.607 -11.952 1.00 95.44 83 ARG A N 1
ATOM 633 C CA . ARG A 1 83 ? -5.040 6.737 -12.416 1.00 95.44 83 ARG A CA 1
ATOM 634 C C . ARG A 1 83 ? -6.303 6.858 -11.573 1.00 95.44 83 ARG A C 1
ATOM 636 O O . ARG A 1 83 ? -6.738 5.908 -10.922 1.00 95.44 83 ARG A O 1
ATOM 643 N N . ILE A 1 84 ? -6.932 8.029 -11.612 1.00 94.88 84 ILE A N 1
ATOM 644 C CA . ILE A 1 84 ? -8.232 8.218 -10.961 1.00 94.88 84 ILE A CA 1
ATOM 645 C C . ILE A 1 84 ? -9.215 7.185 -11.528 1.00 94.88 84 ILE A C 1
ATOM 647 O O . ILE A 1 84 ? -9.414 7.107 -12.740 1.00 94.88 84 ILE A O 1
ATOM 651 N N . GLY A 1 85 ? -9.798 6.383 -10.637 1.00 94.75 85 GLY A N 1
ATOM 652 C CA . GLY A 1 85 ? -10.760 5.333 -10.976 1.00 94.75 85 GLY A CA 1
ATOM 653 C C . GLY A 1 85 ? -10.208 3.906 -10.928 1.00 94.75 85 GLY A C 1
ATOM 654 O O . GLY A 1 85 ? -11.009 2.980 -10.884 1.00 94.75 85 GLY A O 1
ATOM 655 N N . ASN A 1 86 ? -8.884 3.704 -10.885 1.00 95.06 86 ASN A N 1
ATOM 656 C CA . ASN A 1 86 ? -8.289 2.390 -10.579 1.00 95.06 86 ASN A CA 1
ATOM 657 C C . ASN A 1 86 ? -7.396 2.402 -9.329 1.00 95.06 86 ASN A C 1
ATOM 659 O O . ASN A 1 86 ? -6.843 1.372 -8.958 1.00 95.06 86 ASN A O 1
ATOM 663 N N . ASN A 1 87 ? -7.252 3.556 -8.678 1.00 95.88 87 ASN A N 1
ATOM 664 C CA . ASN A 1 87 ? -6.456 3.733 -7.469 1.00 95.88 87 ASN A CA 1
ATOM 665 C C . ASN A 1 87 ? -7.151 3.203 -6.199 1.00 95.88 87 ASN A C 1
ATOM 667 O O . ASN A 1 87 ? -6.534 3.152 -5.137 1.00 95.88 87 ASN A O 1
ATOM 671 N N . THR A 1 88 ? -8.427 2.814 -6.295 1.00 96.50 88 THR A N 1
ATOM 672 C CA . THR A 1 88 ? -9.221 2.270 -5.187 1.00 96.50 88 THR A CA 1
ATOM 673 C C . THR A 1 88 ? -10.138 1.146 -5.669 1.00 96.50 88 THR A C 1
ATOM 675 O O . THR A 1 88 ? -10.831 1.307 -6.671 1.00 96.50 88 THR A O 1
ATOM 678 N N . THR A 1 89 ? -10.166 0.031 -4.935 1.00 92.88 89 THR A N 1
ATOM 679 C CA . THR A 1 89 ? -11.100 -1.099 -5.101 1.00 92.88 89 THR A CA 1
ATOM 680 C C . THR A 1 89 ? -11.818 -1.364 -3.769 1.00 92.88 89 THR A C 1
ATOM 682 O O . THR A 1 89 ? -11.246 -1.109 -2.708 1.00 92.88 89 THR A O 1
ATOM 685 N N . ILE A 1 90 ? -13.076 -1.813 -3.816 1.00 86.31 90 ILE A N 1
ATOM 686 C CA . ILE A 1 90 ? -13.962 -2.049 -2.657 1.00 86.31 90 ILE A CA 1
ATOM 687 C C . ILE A 1 90 ? -14.513 -3.473 -2.733 1.00 86.31 90 ILE A C 1
ATOM 689 O O . ILE A 1 90 ? -14.853 -3.883 -3.866 1.00 86.31 90 ILE A O 1
#

=== Feature glossary ===
Key to the feature types in this record:

Secondary structure (8-state, DSSP). Secondary structure is the local, repeating backbone conformation. DSSP classifies it into eight states by reading the hydrogen-bond network: three helix types (H, G, I), two β types (E, B), two non-regular types (T, S), and unstructured coil (-).

Backbone torsions (φ/ψ). Backbone dihedral angles. Every residue except chain termini has a φ (preceding-C → N → Cα → C) and a ψ (N → Cα → C → next-N). They are reported in degrees following the IUPAC sign convention. Secondary structure is essentially a statement about which (φ, ψ) basin each residue occupies.

Predicted aligned error. Predicted Aligned Error (PAE) is an AlphaFold confidence matrix: entry (i, j) is the expected error in the position of residue j, in ångströms, when the prediction is superimposed on the true structure at residue i. Low PAE within a block of residues means that block is internally rigid and well-predicted; high PAE between two blocks means their relative placement is uncertain even if each block individually is confident.

B-factor. B-factor (Debye–Waller factor) reflects atomic displacement in the crystal lattice. It is an experimental observable (units Å²), not a prediction; low values mean the atom is pinned down, high values mean it moves or is heterogeneous across the crystal.

Secondary structure (3-state, P-SEA). Three-state secondary structure (P-SEA) collapses the eight DSSP classes into helix (a), strand (b), and coil (c). P-SEA assigns these from Cα geometry alone — distances and angles — without requiring backbone oxygens, so it works on any Cα trace.

Sequence. Primary structure: the covalent order of the twenty standard amino acids along the backbone. Two proteins with the same sequence will (almost always) fold to the same structure; two with 30% identity often share a fold but not the details.

pLDDT. pLDDT is the predicted lDDT-Cα score: AlphaFold's confidence that the local environment of each residue (all inter-atomic distances within 15 Å) is correctly placed. It is a per-residue number between 0 and 100, with higher meaning more reliable.

InterPro / GO / CATH / organism. Functional annotations link the protein to curated databases. InterPro entries identify conserved domains and families by matching the sequence against member-database signatures (Pfam, PROSITE, CDD, …). Gene Ontology (GO) terms describe molecular function, biological process, and cellular component in a controlled vocabulary. CATH places the structure in a hierarchical fold classification (Class/Architecture/Topology/Homologous-superfamily). The organism is the source species.

Contact-map, Ramachandran, and PAE plots. Three diagnostic plots accompany the record. The Cα contact map visualizes the tertiary structure as a 2D adjacency matrix (8 Å cutoff, sequence-local contacts suppressed). The Ramachandran plot shows the distribution of backbone (φ, ψ) torsions, with points in the α and β basins reflecting secondary structure content. The PAE plot shows AlphaFold's inter-residue confidence as a color matrix.

mmCIF coordinates. The mmCIF table is the protein's shape written out atom by atom. For each backbone N, Cα, C, and carbonyl O, it records an (x, y, z) coordinate triple in Å plus the residue type, chain letter, and residue number.

Radius of gyration, Cα contacts, bounding box. Three whole-structure scalars: the radius of gyration (RMS distance of Cα from centroid, in Å), the count of Cα–Cα contacts (pairs closer than 8 Å and separated by more than four residues in sequence — i.e. tertiary, not local, contacts), and the bounding-box dimensions. Together they distinguish compact globular folds from extended fibres or disordered chains.

Foldseek 3Di. The Foldseek 3Di string encodes local tertiary geometry as a 20-letter alphabet — one character per residue — derived from the relative positions of nearby Cα atoms. Unlike the amino-acid sequence, 3Di is a direct function of the 3D structure, so two proteins with the same fold have similar 3Di strings even at low sequence identity.

Rendered structure images. Six rendered views show the 3D structure from the faces of a cube — i.e. along ±x, ±y, ±z. Rendering representation is drawn randomly per protein from cartoon (secondary-structure ribbons), sticks (backbone bonds), or molecular surface; coloring is either N→C rainbow (blue at the N-terminus through red at the C-terminus) or one color per chain.

Nearest PDB structures. The Foldseek neighbor list gives the closest experimentally determined structures in the PDB, ranked by structural alignment. TM-score near 1 means near-identical fold; near 0.3 means only rough topology match. This is how one finds what a novel AlphaFold prediction most resembles in the solved-structure universe.

Solvent-accessible surface area. SASA measures how much of the protein is reachable by solvent. It is computed by rolling a water-sized probe over the atomic surface and summing the exposed area (Å²). Per-residue SASA distinguishes core (buried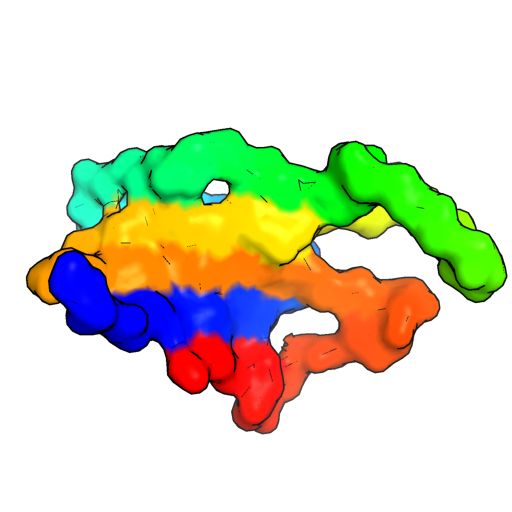, low SASA) from surface (exposed, high SASA) residues; total SASA is a whole-molecule size measure.